Protein AF-A0A6J6IBD8-F1 (afdb_monomer_lite)

pLDDT: mean 93.36, std 5.91, range [57.47, 97.94]

Radius of gyration: 14.32 Å; chains: 1; bounding box: 32×27×40 Å

Organism: NCBI:txid449393

Secondary structure (DSSP, 8-state):
---HHHHHHHHHTT-EEEE-SS--TT--GGGEEEEE-TTS--EEESS-GGGGS-TTTSS-STTHHHHHHHHHHH--

Foldseek 3Di:
DDDPVRVCCQVVLVQQDDFDDPDQPPPDPPRGAKGADSVRPDIDGDDDLVQACDVVRHVHNPSVCVVVVVVVVVDD

Structure (mmCIF, N/CA/C/O backbone):
data_AF-A0A6J6IBD8-F1
#
_entry.id   AF-A0A6J6IBD8-F1
#
loop_
_atom_site.group_PDB
_atom_site.id
_atom_site.type_symbol
_atom_site.label_atom_id
_atom_site.label_alt_id
_atom_site.label_comp_id
_atom_site.label_asym_id
_atom_site.label_entity_id
_atom_site.label_seq_id
_atom_site.pdbx_PDB_ins_code
_atom_site.Cartn_x
_atom_site.Cartn_y
_atom_site.Cartn_z
_atom_site.occupancy
_atom_site.B_iso_or_equiv
_atom_site.auth_seq_id
_atom_site.auth_comp_id
_atom_site.auth_asym_id
_atom_site.auth_atom_id
_atom_site.pdbx_PDB_model_num
ATOM 1 N N . MET A 1 1 ? 3.615 -9.339 -18.287 1.00 68.38 1 MET A N 1
ATOM 2 C CA . MET A 1 1 ? 4.403 -8.305 -17.576 1.00 68.38 1 MET A CA 1
ATOM 3 C C . MET A 1 1 ? 3.830 -6.947 -17.953 1.00 68.38 1 MET A C 1
ATOM 5 O O . MET A 1 1 ? 3.389 -6.821 -19.084 1.00 68.38 1 MET A O 1
ATOM 9 N N . CYS A 1 2 ? 3.785 -5.990 -17.023 1.00 86.81 2 CYS A N 1
ATOM 10 C CA . CYS A 1 2 ? 3.346 -4.612 -17.290 1.00 86.81 2 CYS A CA 1
ATOM 11 C C . CYS A 1 2 ? 4.323 -3.926 -1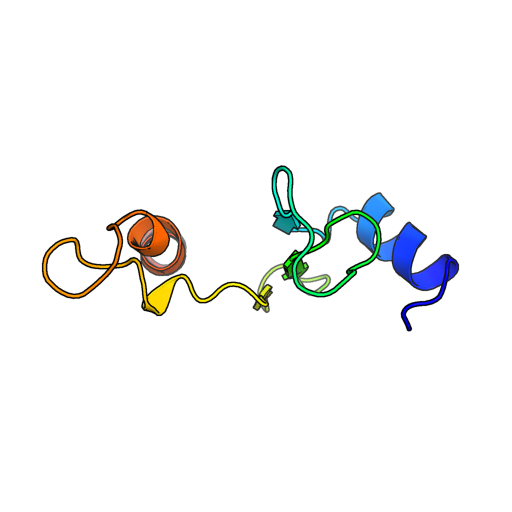8.260 1.00 86.81 2 CYS A C 1
ATOM 13 O O . CYS A 1 2 ? 5.533 -4.013 -18.026 1.00 86.81 2 CYS A O 1
ATOM 15 N N . ASP A 1 3 ? 3.824 -3.293 -19.324 1.00 95.38 3 ASP A N 1
ATOM 16 C CA . ASP A 1 3 ? 4.641 -2.534 -20.279 1.00 95.38 3 ASP A CA 1
ATOM 17 C C . ASP A 1 3 ? 5.105 -1.178 -19.713 1.00 95.38 3 ASP A C 1
ATOM 19 O O . ASP A 1 3 ? 4.716 -0.761 -18.619 1.00 95.38 3 ASP A O 1
ATOM 23 N N . ASP A 1 4 ? 6.026 -0.528 -20.427 1.00 97.06 4 ASP A N 1
ATOM 24 C CA . ASP A 1 4 ? 6.673 0.711 -19.977 1.00 97.06 4 ASP A CA 1
ATOM 25 C C . ASP A 1 4 ? 5.718 1.905 -19.953 1.00 97.06 4 ASP A C 1
ATOM 27 O O . ASP A 1 4 ? 5.830 2.754 -19.069 1.00 97.06 4 ASP A O 1
ATOM 31 N N . GLU A 1 5 ? 4.761 1.951 -20.879 1.00 97.69 5 GLU A N 1
ATOM 32 C CA . GLU A 1 5 ? 3.754 3.010 -20.952 1.00 97.69 5 GLU A CA 1
ATOM 33 C C . GLU A 1 5 ? 2.815 2.941 -19.745 1.00 97.69 5 GLU A C 1
ATOM 35 O O . GLU A 1 5 ? 2.632 3.925 -19.027 1.00 97.69 5 GLU A O 1
ATOM 40 N N . THR A 1 6 ? 2.303 1.747 -19.449 1.00 96.25 6 THR A N 1
ATOM 41 C CA . THR A 1 6 ? 1.445 1.491 -18.292 1.00 96.25 6 THR A CA 1
ATOM 42 C C . THR A 1 6 ? 2.188 1.768 -16.988 1.00 96.25 6 THR A C 1
ATOM 44 O O . THR A 1 6 ? 1.622 2.360 -16.068 1.00 96.25 6 THR A O 1
ATOM 47 N N . LEU A 1 7 ? 3.464 1.380 -16.887 1.00 97.19 7 LEU A N 1
ATOM 48 C CA . LEU A 1 7 ? 4.272 1.681 -15.706 1.00 97.19 7 LEU A CA 1
ATOM 49 C C . LEU A 1 7 ? 4.471 3.192 -15.524 1.00 97.19 7 LEU A C 1
ATOM 51 O O . LEU A 1 7 ? 4.284 3.691 -14.416 1.00 97.19 7 LEU A O 1
ATOM 55 N N . ALA A 1 8 ? 4.818 3.918 -16.589 1.00 97.56 8 ALA A N 1
ATOM 56 C CA . ALA A 1 8 ? 5.002 5.366 -16.539 1.00 97.56 8 ALA A CA 1
ATOM 57 C C . ALA A 1 8 ? 3.706 6.097 -16.162 1.00 97.56 8 ALA A C 1
ATOM 59 O O . ALA A 1 8 ? 3.751 7.030 -15.364 1.00 97.56 8 ALA A O 1
ATOM 60 N N . MET A 1 9 ? 2.557 5.641 -16.667 1.00 97.62 9 MET A N 1
ATOM 61 C CA . MET A 1 9 ? 1.239 6.152 -16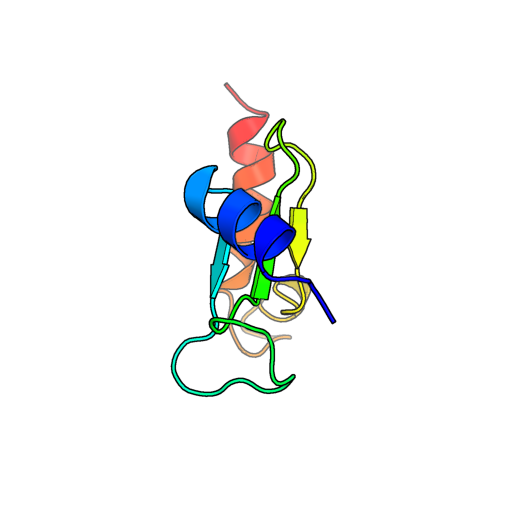.280 1.00 97.62 9 MET A CA 1
ATOM 62 C C . MET A 1 9 ? 0.968 5.928 -14.784 1.00 97.62 9 MET A C 1
ATOM 64 O O . MET A 1 9 ? 0.613 6.867 -14.078 1.00 97.62 9 MET A O 1
ATOM 68 N N . LEU A 1 10 ? 1.163 4.709 -14.266 1.00 97.69 10 LEU A N 1
ATOM 69 C CA . LEU A 1 10 ? 0.921 4.403 -12.848 1.00 97.69 10 LEU A CA 1
ATOM 70 C C . LEU A 1 10 ? 1.802 5.242 -11.907 1.00 97.69 10 LEU A C 1
ATOM 72 O O . LEU A 1 10 ? 1.322 5.706 -10.872 1.00 97.69 10 LEU A O 1
ATOM 76 N N . GLU A 1 11 ? 3.073 5.432 -12.266 1.00 97.25 11 GLU A N 1
ATOM 77 C CA . GLU A 1 11 ? 4.025 6.279 -11.537 1.00 97.25 11 GLU A CA 1
ATOM 78 C C . GLU A 1 11 ? 3.638 7.765 -11.634 1.00 97.25 11 GLU A C 1
ATOM 80 O O . GLU A 1 11 ? 3.522 8.446 -10.615 1.00 97.25 11 GLU A O 1
ATOM 85 N N . GLY A 1 12 ? 3.399 8.264 -12.850 1.00 97.81 12 GLY A N 1
ATOM 86 C CA . GLY A 1 12 ? 3.122 9.676 -13.125 1.00 97.81 12 GLY A CA 1
ATOM 87 C C . GLY A 1 12 ? 1.796 10.167 -12.549 1.00 97.81 12 GLY A C 1
ATOM 88 O O . GLY A 1 12 ? 1.691 11.319 -12.136 1.00 97.81 12 GLY A O 1
ATOM 89 N N . GLU A 1 13 ? 0.800 9.289 -12.462 1.00 97.81 13 GLU A N 1
ATOM 90 C CA . GLU A 1 13 ? -0.508 9.605 -11.887 1.00 97.81 13 GLU A CA 1
ATOM 91 C C . GLU A 1 13 ? -0.603 9.311 -10.383 1.00 97.81 13 GLU A C 1
ATOM 93 O O . GLU A 1 13 ? -1.670 9.451 -9.788 1.00 97.81 13 GLU A O 1
ATOM 98 N N . GLY A 1 14 ? 0.493 8.883 -9.746 1.00 97.12 14 GLY A N 1
ATOM 99 C CA . GLY A 1 14 ? 0.510 8.601 -8.310 1.00 97.12 14 GLY A CA 1
ATOM 100 C C . GLY A 1 14 ? -0.391 7.431 -7.903 1.00 97.12 14 GLY A C 1
ATOM 101 O O . GLY A 1 14 ? -0.882 7.387 -6.777 1.00 97.12 14 GLY A O 1
ATOM 102 N N . ARG A 1 15 ? -0.613 6.460 -8.799 1.00 97.94 15 ARG A N 1
ATOM 103 C CA . ARG A 1 15 ? -1.481 5.295 -8.550 1.00 97.94 15 ARG A CA 1
ATOM 104 C C . ARG A 1 15 ? -0.791 4.182 -7.754 1.00 97.94 15 ARG A C 1
ATOM 106 O O . ARG A 1 15 ? -1.405 3.148 -7.501 1.00 97.94 15 ARG A O 1
ATOM 113 N N . ILE A 1 16 ? 0.466 4.367 -7.353 1.00 97.62 16 ILE A N 1
ATOM 114 C CA . ILE A 1 16 ? 1.244 3.400 -6.569 1.00 97.62 16 ILE A CA 1
ATOM 115 C C . ILE A 1 16 ? 1.077 3.704 -5.085 1.00 97.62 16 ILE A C 1
ATOM 117 O O . ILE A 1 16 ? 1.506 4.752 -4.609 1.00 97.62 16 ILE A O 1
ATOM 121 N N . ILE A 1 17 ? 0.488 2.763 -4.349 1.00 95.69 17 ILE A N 1
ATOM 122 C CA . ILE A 1 17 ? 0.143 2.961 -2.933 1.00 95.69 17 ILE A CA 1
ATOM 123 C C . ILE A 1 17 ? 1.075 2.225 -1.968 1.00 95.69 17 ILE A C 1
ATOM 125 O O . ILE A 1 17 ? 1.103 2.534 -0.780 1.00 95.69 17 ILE A O 1
ATOM 129 N N . ALA A 1 18 ? 1.825 1.237 -2.459 1.00 95.19 18 ALA A N 1
ATOM 130 C CA . ALA A 1 18 ? 2.733 0.446 -1.644 1.00 95.19 18 ALA A CA 1
ATOM 131 C C . ALA A 1 18 ? 3.919 -0.050 -2.469 1.00 95.19 18 ALA A C 1
ATOM 133 O O . ALA A 1 18 ? 3.762 -0.495 -3.611 1.00 95.19 18 ALA A O 1
ATOM 134 N N . ARG A 1 19 ? 5.100 -0.029 -1.847 1.00 96.88 19 ARG A N 1
ATOM 135 C CA . ARG A 1 19 ? 6.309 -0.670 -2.360 1.00 96.88 19 ARG A CA 1
ATOM 136 C C . ARG A 1 19 ? 6.922 -1.570 -1.304 1.00 96.88 19 ARG A C 1
ATOM 138 O O . ARG A 1 19 ? 6.864 -1.255 -0.116 1.00 96.88 19 ARG A O 1
ATOM 145 N N . TYR A 1 20 ? 7.533 -2.661 -1.746 1.00 95.94 20 TYR A N 1
ATOM 146 C CA . TYR A 1 20 ? 8.395 -3.453 -0.885 1.00 95.94 20 TYR A CA 1
ATOM 147 C C . TYR A 1 20 ? 9.629 -2.643 -0.482 1.00 95.94 20 TYR A C 1
ATOM 149 O O . TYR A 1 20 ? 10.170 -1.867 -1.272 1.00 95.94 20 TYR A O 1
ATOM 157 N N . VAL A 1 21 ? 10.079 -2.840 0.755 1.00 94.56 21 VAL A N 1
ATOM 158 C CA . VAL A 1 21 ? 11.320 -2.261 1.273 1.00 94.56 21 VAL A CA 1
ATOM 159 C C . VAL A 1 21 ? 12.358 -3.376 1.330 1.00 94.56 21 VAL A C 1
ATOM 161 O O . VAL A 1 21 ? 12.148 -4.387 1.995 1.00 94.56 21 VAL A O 1
ATOM 164 N N . GLY A 1 22 ? 13.478 -3.195 0.631 1.00 92.19 22 GLY A N 1
ATOM 165 C CA . GLY A 1 22 ? 14.532 -4.206 0.550 1.00 92.19 22 GLY A CA 1
ATOM 166 C C . GLY A 1 22 ? 14.212 -5.304 -0.464 1.00 92.19 22 GLY A C 1
ATOM 167 O O . GLY A 1 22 ? 14.518 -5.152 -1.645 1.00 92.19 22 GLY A O 1
ATOM 168 N N . GLU A 1 23 ? 13.641 -6.417 -0.006 1.00 92.25 23 GLU A N 1
ATOM 169 C CA . GLU A 1 23 ? 13.435 -7.613 -0.831 1.00 92.25 23 GLU A CA 1
ATOM 170 C C . GLU A 1 23 ? 12.187 -7.516 -1.722 1.00 92.25 23 GLU A C 1
ATOM 172 O O . GLU A 1 23 ? 11.154 -6.986 -1.322 1.00 92.25 23 GLU A O 1
ATOM 177 N N . ASN A 1 24 ? 12.275 -8.070 -2.934 1.00 92.94 24 ASN A N 1
ATOM 178 C CA . ASN A 1 24 ? 11.177 -8.142 -3.893 1.00 92.94 24 ASN A CA 1
ATOM 179 C C . ASN A 1 24 ? 10.738 -9.600 -4.113 1.00 92.94 24 ASN A C 1
ATOM 181 O O . ASN A 1 24 ? 11.212 -10.235 -5.061 1.00 92.94 24 ASN A O 1
ATOM 185 N N . PRO A 1 25 ? 9.839 -10.147 -3.277 1.00 91.88 25 PRO A N 1
ATOM 186 C CA . PRO A 1 25 ? 9.563 -11.586 -3.241 1.00 91.88 25 PRO A CA 1
ATOM 187 C C . PRO A 1 25 ? 8.939 -12.131 -4.533 1.00 91.88 25 PRO A C 1
ATOM 189 O O . PRO A 1 25 ? 8.958 -13.333 -4.776 1.00 91.88 25 PRO A O 1
ATOM 192 N N . ASN A 1 26 ? 8.369 -11.261 -5.366 1.00 91.25 26 ASN A N 1
ATOM 193 C CA . ASN A 1 26 ? 7.670 -11.629 -6.596 1.00 91.25 26 ASN A CA 1
ATOM 194 C C . ASN A 1 26 ? 8.296 -11.023 -7.863 1.00 91.25 26 ASN A C 1
ATOM 196 O O . ASN A 1 26 ? 7.734 -11.172 -8.947 1.00 91.25 26 ASN A O 1
ATOM 200 N N . GLY A 1 27 ? 9.437 -10.333 -7.749 1.00 92.62 27 GLY A N 1
ATOM 201 C CA . GLY A 1 27 ? 10.097 -9.701 -8.894 1.00 92.62 27 GLY A CA 1
ATOM 202 C C . GLY A 1 27 ? 9.275 -8.585 -9.554 1.00 92.62 27 GLY A C 1
ATOM 203 O O . GLY A 1 27 ? 9.451 -8.311 -10.741 1.00 92.62 27 GLY A O 1
ATOM 204 N N . SER A 1 28 ? 8.364 -7.946 -8.812 1.00 94.69 28 SER A N 1
ATOM 205 C CA . SER A 1 28 ? 7.568 -6.806 -9.287 1.00 94.69 28 SER A CA 1
ATOM 206 C C . SER A 1 28 ? 8.441 -5.667 -9.836 1.00 94.69 28 SER A C 1
ATOM 208 O O . SER A 1 28 ? 9.521 -5.370 -9.319 1.00 94.69 28 SER A O 1
ATOM 210 N N . ARG A 1 29 ? 7.976 -4.978 -10.884 1.00 95.00 29 ARG A N 1
ATOM 211 C CA . ARG A 1 29 ? 8.682 -3.792 -11.399 1.00 95.00 29 ARG A CA 1
ATOM 212 C C . ARG A 1 29 ? 8.680 -2.694 -10.332 1.00 95.00 29 ARG A C 1
ATOM 214 O O . ARG A 1 29 ? 7.666 -2.486 -9.674 1.00 95.00 29 ARG A O 1
ATOM 221 N N . ASN A 1 30 ? 9.811 -2.008 -10.161 1.00 95.00 30 ASN A N 1
ATOM 222 C CA . ASN A 1 30 ? 9.998 -0.914 -9.197 1.00 95.00 30 ASN A CA 1
ATOM 223 C C . ASN A 1 30 ? 9.527 -1.230 -7.761 1.00 95.00 30 ASN A C 1
ATOM 225 O O . ASN A 1 30 ? 9.067 -0.329 -7.054 1.00 95.00 30 ASN A O 1
ATOM 229 N N . LEU A 1 31 ? 9.619 -2.497 -7.334 1.00 96.56 31 LEU A N 1
ATOM 230 C CA . LEU A 1 31 ? 9.176 -2.957 -6.011 1.00 96.56 31 LEU A CA 1
ATOM 231 C C . LEU A 1 31 ? 7.678 -2.717 -5.739 1.00 96.56 31 LEU A C 1
ATOM 233 O O . LEU A 1 31 ? 7.280 -2.661 -4.579 1.00 96.56 31 LEU A O 1
ATOM 237 N N . ILE A 1 32 ? 6.843 -2.526 -6.767 1.00 96.56 32 ILE A N 1
ATOM 238 C CA . ILE A 1 32 ? 5.427 -2.171 -6.599 1.00 96.56 32 ILE A CA 1
ATOM 239 C C . ILE A 1 32 ? 4.655 -3.348 -5.992 1.00 96.56 32 ILE A C 1
ATOM 241 O O . ILE A 1 32 ? 4.547 -4.418 -6.590 1.00 96.56 32 ILE A O 1
ATOM 245 N N . ALA A 1 33 ? 4.070 -3.112 -4.819 1.00 96.44 33 ALA A N 1
ATOM 246 C CA . ALA A 1 33 ? 3.325 -4.101 -4.040 1.00 96.44 33 ALA A CA 1
ATOM 247 C C . ALA A 1 33 ? 1.808 -3.839 -4.030 1.00 96.44 33 ALA A C 1
ATOM 249 O O . ALA A 1 33 ? 1.029 -4.728 -3.682 1.00 96.44 33 ALA A O 1
ATOM 250 N N . GLY A 1 34 ? 1.380 -2.632 -4.413 1.00 96.56 34 GLY A N 1
ATOM 251 C CA . GLY A 1 34 ? -0.031 -2.283 -4.528 1.00 96.56 34 GLY A CA 1
ATOM 252 C C . GLY A 1 34 ? -0.284 -1.032 -5.357 1.00 96.56 34 GLY A C 1
ATOM 253 O O . GLY A 1 34 ? 0.535 -0.107 -5.384 1.00 96.56 34 GLY A O 1
ATOM 254 N N . ILE A 1 35 ? -1.444 -1.006 -6.007 1.00 97.56 35 ILE A N 1
ATOM 255 C CA . ILE A 1 35 ? -1.915 0.095 -6.850 1.00 97.56 35 ILE A CA 1
ATOM 256 C C . ILE A 1 35 ? -3.374 0.433 -6.544 1.00 97.56 35 ILE A C 1
ATOM 258 O O . ILE A 1 35 ? -4.115 -0.390 -6.005 1.00 97.56 35 ILE A O 1
ATOM 262 N N . THR A 1 36 ? -3.795 1.634 -6.923 1.00 97.75 36 THR A N 1
ATOM 263 C CA . THR A 1 36 ? -5.194 2.067 -6.874 1.00 97.75 36 THR A CA 1
ATOM 264 C C . THR A 1 36 ? -5.718 2.407 -8.268 1.00 97.75 36 THR A C 1
ATOM 266 O O . THR A 1 36 ? -4.948 2.682 -9.192 1.00 97.75 36 THR A O 1
ATOM 269 N N . ASN A 1 37 ? -7.037 2.360 -8.447 1.00 97.38 37 ASN A N 1
ATOM 270 C CA . ASN A 1 37 ? -7.665 2.865 -9.664 1.00 97.38 37 ASN A CA 1
ATOM 271 C C . ASN A 1 37 ? -7.597 4.401 -9.730 1.00 97.38 37 ASN A C 1
ATOM 273 O O . ASN A 1 37 ? -7.321 5.072 -8.742 1.00 97.38 37 ASN A O 1
ATOM 277 N N . GLU A 1 38 ? -7.927 4.971 -10.889 1.00 96.69 38 GLU A N 1
ATOM 278 C CA . GLU A 1 38 ? -7.937 6.429 -11.107 1.00 96.69 38 GLU A CA 1
ATOM 279 C C . GLU A 1 38 ? -8.757 7.205 -10.070 1.00 96.69 38 GLU A C 1
ATOM 281 O O . GLU A 1 38 ? -8.371 8.274 -9.613 1.00 96.69 38 GLU A O 1
ATOM 286 N N . ARG A 1 39 ? -9.901 6.642 -9.669 1.00 95.94 39 ARG A N 1
ATOM 287 C CA . ARG A 1 39 ? -10.804 7.261 -8.693 1.00 95.94 39 ARG A CA 1
ATOM 288 C C . ARG A 1 39 ? -10.337 7.111 -7.242 1.00 95.94 39 ARG A C 1
ATOM 290 O O . ARG A 1 39 ? -11.007 7.631 -6.353 1.00 95.94 39 ARG A O 1
ATOM 297 N N . GLY A 1 40 ? -9.258 6.374 -6.984 1.00 93.75 40 GLY A N 1
ATOM 298 C CA . GLY A 1 40 ? -8.714 6.149 -5.646 1.00 93.75 40 GLY A CA 1
ATOM 299 C C . GLY A 1 40 ? -9.577 5.271 -4.730 1.00 93.75 40 GLY A C 1
ATOM 300 O O . GLY A 1 40 ? -9.333 5.233 -3.529 1.00 93.75 40 GLY A O 1
ATOM 301 N N . ASN A 1 41 ? -10.602 4.593 -5.255 1.00 93.94 41 ASN A N 1
ATOM 302 C CA . ASN A 1 41 ? -11.605 3.877 -4.459 1.00 93.94 41 ASN A CA 1
ATOM 303 C C . ASN A 1 41 ? -11.548 2.347 -4.597 1.00 93.94 41 ASN A C 1
ATOM 305 O O . ASN A 1 41 ? -12.356 1.655 -3.983 1.00 93.94 41 ASN A O 1
ATOM 309 N N . ILE A 1 42 ? -10.637 1.824 -5.420 1.00 95.81 42 ILE A N 1
ATOM 310 C CA . ILE A 1 42 ? -10.365 0.391 -5.56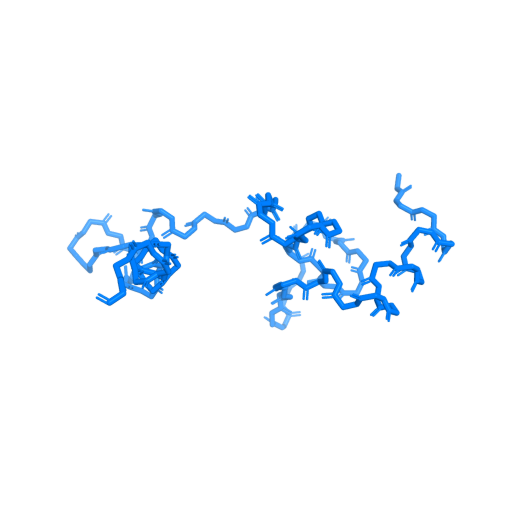0 1.00 95.81 42 ILE A CA 1
ATOM 311 C C 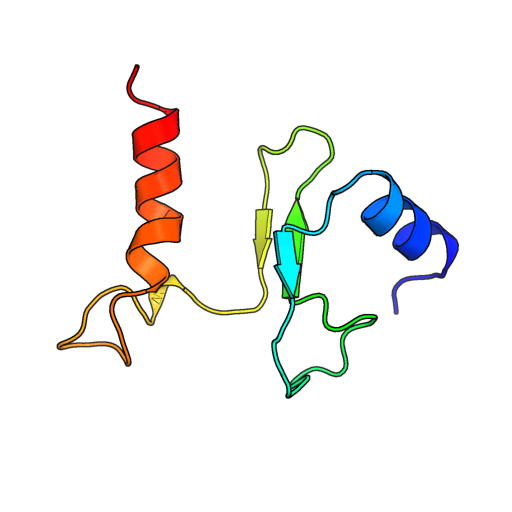. ILE A 1 42 ? -8.862 0.199 -5.443 1.00 95.81 42 ILE A C 1
ATOM 313 O O . ILE A 1 42 ? -8.114 0.770 -6.230 1.00 95.81 42 ILE A O 1
ATOM 317 N N . VAL A 1 43 ? -8.440 -0.635 -4.498 1.00 95.44 43 VAL A N 1
ATOM 318 C CA . VAL A 1 43 ? -7.033 -0.938 -4.237 1.00 95.44 43 VAL A CA 1
ATOM 319 C C . VAL A 1 43 ? -6.769 -2.414 -4.509 1.00 95.44 43 VAL A C 1
ATOM 321 O O . VAL A 1 43 ? -7.496 -3.276 -4.019 1.00 95.44 43 VAL A O 1
ATOM 324 N N . GLY A 1 44 ? -5.716 -2.696 -5.274 1.00 95.44 44 GLY A N 1
ATOM 325 C CA . GLY A 1 44 ? -5.130 -4.026 -5.406 1.00 95.44 44 GLY A CA 1
ATOM 326 C C . GLY A 1 44 ? -3.826 -4.099 -4.618 1.00 95.44 44 GLY A C 1
ATOM 327 O O . GLY A 1 44 ? -2.967 -3.232 -4.774 1.00 95.44 44 GLY A O 1
ATOM 328 N N . LEU A 1 45 ? -3.673 -5.129 -3.788 1.00 95.50 45 LEU A N 1
ATOM 329 C CA . LEU A 1 45 ? -2.487 -5.374 -2.967 1.00 95.50 45 LEU A CA 1
ATOM 330 C C . LEU A 1 45 ? -2.048 -6.826 -3.101 1.00 95.50 45 LEU A C 1
ATOM 332 O O . LEU A 1 45 ? -2.880 -7.726 -3.149 1.00 95.50 45 LEU A O 1
ATOM 336 N N . MET A 1 46 ? -0.734 -7.029 -3.139 1.00 94.62 46 MET A N 1
ATOM 337 C CA . MET A 1 46 ? -0.121 -8.339 -2.965 1.00 94.62 46 MET A CA 1
ATOM 338 C C . MET A 1 46 ? 0.257 -8.691 -1.511 1.00 94.62 46 MET A C 1
ATOM 340 O O . MET A 1 46 ? 0.186 -9.870 -1.171 1.00 94.62 46 MET A O 1
ATOM 344 N N . PRO A 1 47 ? 0.684 -7.766 -0.622 1.00 91.94 47 PRO A N 1
ATOM 345 C CA . PRO A 1 47 ? 0.843 -8.132 0.783 1.00 91.94 47 PRO A CA 1
ATOM 346 C C . PRO A 1 47 ? -0.524 -8.427 1.414 1.00 91.94 47 PRO A C 1
ATOM 348 O O . PRO A 1 47 ? -1.538 -7.892 0.969 1.00 91.94 47 PRO A O 1
ATOM 351 N N . HIS A 1 48 ? -0.517 -9.236 2.475 1.00 92.50 48 HIS A N 1
ATOM 352 C CA . HIS A 1 48 ? -1.704 -9.649 3.226 1.00 92.50 48 HIS A CA 1
ATOM 353 C C . HIS A 1 48 ? -1.803 -8.884 4.563 1.00 92.50 48 HIS A C 1
ATOM 355 O O . HIS A 1 48 ? -1.448 -9.443 5.608 1.00 92.50 48 HIS A O 1
ATOM 361 N N . PRO A 1 49 ? -2.208 -7.592 4.577 1.00 92.81 49 PRO A N 1
ATOM 362 C CA . PRO A 1 49 ? -2.336 -6.822 5.816 1.00 92.81 49 PRO A CA 1
ATOM 363 C C . PRO A 1 49 ? -3.343 -7.442 6.792 1.00 92.81 49 PRO A C 1
ATOM 365 O O . PRO A 1 49 ? -3.223 -7.234 7.993 1.00 92.81 49 PRO A O 1
ATOM 368 N N . GLU A 1 50 ? -4.299 -8.238 6.311 1.00 92.81 50 GLU A N 1
ATOM 369 C CA . GLU A 1 50 ? -5.266 -8.979 7.123 1.00 92.81 50 GLU A CA 1
ATOM 370 C C . GLU A 1 50 ? -4.616 -10.003 8.056 1.00 92.81 50 GLU A C 1
ATOM 372 O O . GLU A 1 50 ? -5.171 -10.299 9.109 1.00 92.81 50 GLU A O 1
ATOM 377 N N . HIS A 1 51 ? -3.430 -10.518 7.718 1.00 94.31 51 HIS A N 1
ATOM 378 C CA . HIS A 1 51 ? -2.700 -11.422 8.605 1.00 94.31 51 HIS A CA 1
ATOM 379 C C . HIS A 1 51 ? -2.007 -10.677 9.750 1.00 94.31 51 HIS A C 1
ATOM 381 O O . HIS A 1 51 ? -1.694 -11.297 10.758 1.00 94.31 51 HIS A O 1
ATOM 387 N N . ALA A 1 52 ? -1.787 -9.366 9.620 1.00 94.19 52 ALA A N 1
ATOM 388 C CA . ALA A 1 52 ? -1.049 -8.532 10.568 1.00 94.19 52 ALA A CA 1
ATOM 389 C C . ALA A 1 52 ? -1.966 -7.551 11.319 1.00 94.19 52 ALA A C 1
ATOM 391 O O . ALA A 1 52 ? -1.614 -6.388 11.508 1.00 94.19 52 ALA A O 1
ATOM 392 N N . ILE A 1 53 ? -3.166 -7.990 11.709 1.00 94.69 53 ILE A N 1
ATOM 393 C CA . ILE A 1 53 ? -4.138 -7.149 12.431 1.00 94.69 53 ILE A CA 1
ATOM 394 C C . ILE A 1 53 ? -4.175 -7.391 13.945 1.00 94.69 53 ILE A C 1
ATOM 396 O O . ILE A 1 53 ? -4.856 -6.667 14.663 1.00 94.69 53 ILE A O 1
ATOM 400 N N . ASP A 1 54 ? -3.484 -8.412 14.441 1.00 92.88 54 ASP A N 1
ATOM 401 C CA . ASP A 1 54 ? -3.577 -8.857 15.829 1.00 92.88 54 ASP A CA 1
ATOM 402 C C . ASP A 1 54 ? -2.232 -9.455 16.259 1.00 92.88 54 ASP A C 1
ATOM 404 O O . ASP A 1 54 ? -1.671 -10.300 15.564 1.00 92.88 54 ASP A O 1
ATOM 408 N N . SER A 1 55 ? -1.700 -9.010 17.399 1.00 92.25 55 SER A N 1
ATOM 409 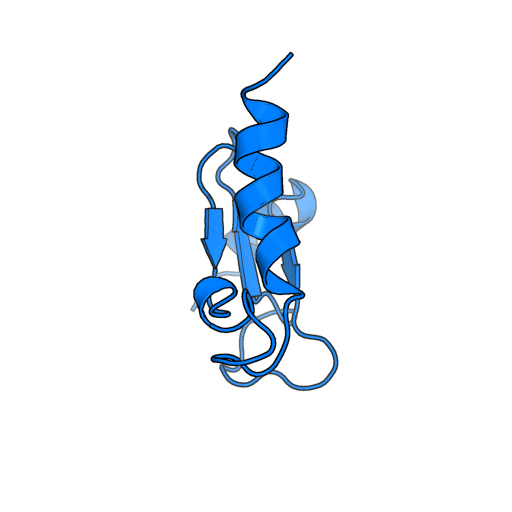C CA . SER A 1 55 ? -0.391 -9.445 17.900 1.00 92.25 55 SER A CA 1
ATOM 410 C C . SER A 1 55 ? -0.390 -10.832 18.552 1.00 92.25 55 SER A C 1
ATOM 412 O O . SER A 1 55 ? 0.681 -11.396 18.768 1.00 92.25 55 SER A O 1
ATOM 414 N N . LEU A 1 56 ? -1.558 -11.374 18.901 1.00 92.94 56 LEU A N 1
ATOM 415 C CA . LEU A 1 56 ? -1.729 -12.712 19.461 1.00 92.94 56 LEU A CA 1
ATOM 416 C C . LEU A 1 56 ? -1.876 -13.766 18.357 1.00 92.94 56 LEU A C 1
ATOM 418 O O . LEU A 1 56 ? -1.370 -14.877 18.514 1.00 92.94 56 LEU A O 1
ATOM 422 N N . THR A 1 57 ? -2.569 -13.443 17.261 1.00 89.69 57 THR A N 1
ATOM 423 C CA . THR A 1 57 ? -2.853 -14.403 16.175 1.00 89.69 57 THR A CA 1
ATOM 424 C C . THR A 1 57 ? -2.068 -14.160 14.887 1.00 89.69 57 THR A C 1
ATOM 426 O O . THR A 1 57 ? -2.073 -15.018 14.006 1.00 89.69 57 THR A O 1
ATOM 429 N N . GLY A 1 58 ? -1.407 -13.012 14.757 1.00 89.50 58 GLY A N 1
ATOM 430 C CA . GLY A 1 58 ? -0.618 -12.609 13.596 1.00 89.50 58 GLY A CA 1
ATOM 431 C C . GLY A 1 58 ? 0.816 -12.208 13.963 1.00 89.50 58 GLY A C 1
ATOM 432 O O . GLY A 1 58 ? 1.190 -12.197 15.135 1.00 89.50 58 GLY A O 1
ATOM 433 N N . PRO A 1 59 ? 1.655 -11.875 12.967 1.00 92.38 59 PRO A N 1
ATOM 434 C CA . PRO A 1 59 ? 3.033 -11.456 13.205 1.00 92.38 59 PRO A CA 1
ATOM 435 C C . PRO A 1 59 ? 3.137 -10.042 13.802 1.00 92.38 59 PRO A C 1
ATOM 437 O O . PRO A 1 59 ? 4.143 -9.724 14.432 1.00 92.38 59 PRO A O 1
ATOM 440 N N . SER A 1 60 ? 2.133 -9.185 13.591 1.00 93.88 60 SER A N 1
ATOM 441 C CA . SER A 1 60 ? 2.043 -7.840 14.168 1.00 93.88 60 SER A CA 1
ATOM 442 C C . SER A 1 60 ? 0.603 -7.308 14.110 1.00 93.88 60 SER A C 1
ATOM 444 O O . SER A 1 60 ? -0.315 -8.032 13.724 1.00 93.88 60 SER A O 1
ATOM 446 N N . ALA A 1 61 ? 0.415 -6.042 14.496 1.00 95.06 61 ALA A N 1
ATOM 447 C CA . ALA A 1 61 ? -0.848 -5.308 14.384 1.00 95.06 61 ALA A CA 1
ATOM 448 C C . ALA A 1 61 ? -0.792 -4.163 13.343 1.00 95.06 61 ALA A C 1
ATOM 450 O O . ALA A 1 61 ? -1.706 -3.339 13.268 1.00 95.06 61 ALA A O 1
ATOM 451 N N . ASP A 1 62 ? 0.273 -4.087 12.538 1.00 93.94 62 ASP A N 1
ATOM 452 C CA . ASP A 1 62 ? 0.519 -2.966 11.615 1.00 93.94 62 ASP A CA 1
ATOM 453 C C . ASP A 1 62 ? -0.516 -2.886 10.478 1.00 93.94 62 ASP A C 1
ATOM 455 O O . ASP A 1 62 ? -0.805 -1.810 9.949 1.00 93.94 62 ASP A O 1
ATOM 459 N N . GLY A 1 63 ? -1.135 -4.014 10.129 1.00 93.69 63 GLY A N 1
ATOM 460 C CA . GLY A 1 63 ? -2.200 -4.112 9.136 1.00 93.69 63 GLY A CA 1
ATOM 461 C C . GLY A 1 63 ? -3.522 -3.475 9.571 1.00 93.69 63 GLY A C 1
ATOM 462 O O . GLY A 1 63 ? -4.334 -3.119 8.715 1.00 93.69 63 GLY A O 1
ATOM 463 N N . LEU A 1 64 ? -3.745 -3.242 10.874 1.00 94.50 64 LEU A N 1
ATOM 464 C CA . LEU A 1 64 ? -4.968 -2.586 11.369 1.00 94.50 64 LEU A CA 1
ATOM 465 C C . LEU A 1 64 ? -5.163 -1.193 10.771 1.00 94.50 64 LEU A C 1
ATOM 467 O O . LEU A 1 64 ? -6.294 -0.785 10.485 1.00 94.50 64 LEU A O 1
ATOM 471 N N . GLY A 1 65 ? -4.069 -0.451 10.581 1.00 93.06 65 GLY A N 1
ATOM 472 C CA . GLY A 1 65 ? -4.104 0.893 10.008 1.00 93.06 65 GLY A CA 1
ATOM 473 C C . GLY A 1 65 ? -4.766 0.914 8.631 1.00 93.06 65 GLY A C 1
ATOM 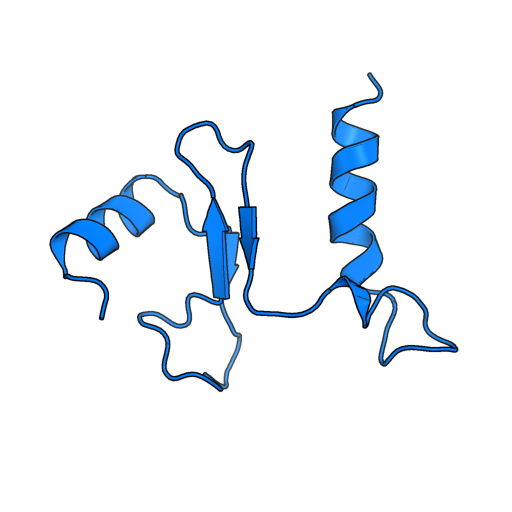474 O O . GLY A 1 65 ? -5.536 1.826 8.333 1.00 93.06 65 GLY A O 1
ATOM 475 N N . PHE A 1 66 ? -4.544 -0.133 7.832 1.00 92.56 66 PHE A N 1
ATOM 476 C CA . PHE A 1 66 ? -5.112 -0.261 6.496 1.00 92.56 66 PHE A CA 1
ATOM 477 C C . PHE A 1 66 ? -6.645 -0.308 6.537 1.00 92.56 66 PHE A C 1
ATOM 479 O O . PHE A 1 66 ? -7.307 0.525 5.921 1.00 92.56 66 PHE A O 1
ATOM 486 N N . PHE A 1 67 ? -7.229 -1.206 7.330 1.00 92.50 67 PHE A N 1
ATOM 487 C CA . PHE A 1 67 ? -8.687 -1.368 7.395 1.00 92.50 67 PHE A CA 1
ATOM 488 C C . PHE A 1 67 ? -9.378 -0.249 8.177 1.00 92.50 67 PHE A C 1
ATOM 490 O O . PHE A 1 67 ? -10.438 0.235 7.778 1.00 92.50 67 PHE A O 1
ATOM 497 N N . THR A 1 68 ? -8.765 0.225 9.265 1.00 94.00 68 THR A N 1
ATOM 498 C CA . THR A 1 68 ? -9.322 1.351 10.030 1.00 94.00 68 THR A CA 1
ATOM 499 C C . THR A 1 68 ? -9.303 2.659 9.240 1.00 94.00 68 THR A C 1
ATOM 501 O O . THR A 1 68 ? -10.150 3.516 9.490 1.00 94.00 68 THR A O 1
ATOM 504 N N . SER A 1 69 ? -8.407 2.818 8.256 1.00 91.31 69 SER A N 1
ATOM 505 C CA . SER A 1 69 ? -8.415 3.982 7.359 1.00 91.31 69 SER A CA 1
ATOM 506 C C . SER A 1 69 ? -9.720 4.100 6.563 1.00 91.31 69 SER A C 1
ATOM 508 O O . SER A 1 69 ? -10.243 5.204 6.421 1.00 91.31 69 SER A O 1
ATOM 510 N N . VAL A 1 70 ? -10.302 2.972 6.135 1.00 90.94 70 VAL A N 1
ATOM 511 C CA . VAL A 1 70 ? -11.584 2.940 5.415 1.00 90.94 70 VAL A CA 1
ATOM 512 C C . VAL A 1 70 ? -12.706 3.427 6.323 1.00 90.94 70 VAL A C 1
ATOM 514 O O . VAL A 1 70 ? -13.470 4.306 5.938 1.00 90.94 70 VAL A O 1
ATOM 517 N N . LEU A 1 71 ? -12.768 2.925 7.560 1.00 91.94 71 LEU A N 1
ATOM 518 C CA . LEU A 1 71 ? -13.774 3.358 8.534 1.00 91.94 71 LEU A CA 1
ATOM 519 C C . LEU A 1 71 ? -13.663 4.859 8.828 1.00 91.94 71 LEU A C 1
ATOM 521 O O . LEU A 1 71 ? -14.669 5.563 8.817 1.00 91.94 71 LEU A O 1
ATOM 525 N N . LYS A 1 72 ? -12.439 5.365 9.022 1.00 92.44 72 LYS A N 1
ATOM 526 C CA . LYS A 1 72 ? -12.182 6.800 9.219 1.00 92.44 72 LYS A CA 1
ATOM 527 C C . LYS A 1 72 ? -12.596 7.640 8.012 1.00 92.44 72 LYS A C 1
ATOM 529 O O . LYS A 1 72 ? -13.070 8.749 8.195 1.00 92.44 72 LYS A O 1
ATOM 534 N N . ALA A 1 73 ? -12.451 7.126 6.792 1.00 88.81 73 ALA A N 1
ATOM 535 C CA . ALA A 1 73 ? -12.901 7.825 5.590 1.00 88.81 73 ALA A CA 1
ATOM 536 C C . ALA A 1 73 ? -14.437 7.879 5.464 1.00 88.81 73 ALA A C 1
ATOM 538 O O . ALA A 1 73 ? -14.967 8.761 4.789 1.00 88.81 73 ALA A O 1
ATOM 539 N N . MET A 1 74 ? -15.155 6.945 6.098 1.00 87.31 74 MET A N 1
ATOM 540 C CA . MET A 1 74 ? -16.621 6.866 6.059 1.00 87.31 74 MET A CA 1
ATOM 541 C C . MET A 1 74 ? -17.310 7.657 7.178 1.00 87.31 74 MET A C 1
ATOM 543 O O . MET A 1 74 ? -18.486 7.994 7.041 1.00 87.31 74 MET A O 1
ATOM 547 N N . VAL A 1 75 ? -16.603 7.962 8.266 1.00 79.94 75 VAL A N 1
ATOM 548 C CA . VAL A 1 75 ? -17.125 8.732 9.402 1.00 79.94 75 VAL A CA 1
ATOM 549 C C . VAL A 1 75 ? -16.579 10.158 9.324 1.00 79.94 75 VAL A C 1
ATOM 551 O O . VAL A 1 75 ? -15.377 10.367 9.460 1.00 79.94 75 VAL A O 1
ATOM 554 N N . LYS A 1 76 ? -17.465 11.129 9.075 1.00 57.47 76 LYS A N 1
ATOM 555 C CA . LYS A 1 76 ? -17.156 12.566 9.141 1.00 57.47 76 LYS A CA 1
ATOM 556 C C . LYS A 1 76 ? -17.234 13.093 10.565 1.00 57.47 76 LYS A C 1
ATOM 558 O O . LYS A 1 76 ? -18.177 12.681 11.276 1.00 57.47 76 LYS A O 1
#

InterPro domains:
  IPR010075 Phosphoribosylformylglycinamidine synthase subunit PurQ [PTHR47552] (2-74)
  IPR029062 Class I glutamine amidotransferase-like [G3DSA:3.40.50.880] (1-75)
  IPR029062 Class I glutamine amidotransferase-like [SSF52317] (3-73)

Sequence (76 aa):
MCDDETLAMLEGEGRIIARYVGENPNGSRNLIAGITNERGNIVGLMPHPEHAIDSLTGPSADGLGFFTSVLKAMVK